Protein AF-A0A961MQI4-F1 (afdb_monomer_lite)

Foldseek 3Di:
DDQVVLQVDPVFKDAADPVRQPQVSRIGGPDDDKDFDDDPNATAKIWGWDWGDDPPFIWIWIFIDGSVNFFTQWIATDDDDDDPPPRVCCRPPVNRVVRGGHTQADPVRHGD

Structure (mmCIF, N/CA/C/O backbone):
data_AF-A0A961MQI4-F1
#
_entry.id   AF-A0A961MQI4-F1
#
loop_
_atom_site.group_PDB
_atom_site.id
_atom_site.type_symbol
_atom_site.label_atom_id
_atom_site.label_alt_id
_atom_site.label_comp_id
_atom_site.label_asym_id
_atom_site.label_entity_id
_atom_site.label_seq_id
_atom_site.pdbx_PDB_ins_code
_atom_site.Cartn_x
_atom_site.Cartn_y
_atom_site.Cartn_z
_atom_site.occupancy
_atom_site.B_iso_or_equiv
_atom_site.auth_seq_id
_atom_site.auth_comp_id
_atom_site.auth_asym_id
_atom_site.auth_atom_id
_atom_site.pdbx_PDB_model_num
ATOM 1 N N . PHE A 1 1 ? 1.919 -20.205 3.542 1.00 80.50 1 PHE A N 1
ATOM 2 C CA . PHE A 1 1 ? 1.325 -19.522 2.380 1.00 80.50 1 PHE A CA 1
ATOM 3 C C . PHE A 1 1 ? 2.363 -18.546 1.857 1.00 80.50 1 PHE A C 1
ATOM 5 O O . PHE A 1 1 ? 2.862 -17.769 2.660 1.00 80.50 1 PHE A O 1
ATOM 12 N N . ASP A 1 2 ? 2.739 -18.642 0.582 1.00 87.56 2 ASP A N 1
ATOM 13 C CA . ASP A 1 2 ? 3.658 -17.697 -0.064 1.00 87.56 2 ASP A CA 1
ATOM 14 C C . ASP A 1 2 ? 2.858 -16.860 -1.078 1.00 87.56 2 ASP A C 1
ATOM 16 O O . ASP A 1 2 ? 2.407 -17.414 -2.086 1.00 87.56 2 ASP A O 1
ATOM 20 N N . PRO A 1 3 ? 2.647 -15.554 -0.826 1.00 85.25 3 PRO A N 1
ATOM 21 C CA . PRO A 1 3 ? 1.856 -14.709 -1.713 1.00 85.25 3 PRO A CA 1
ATOM 22 C C . PRO A 1 3 ? 2.499 -14.524 -3.096 1.00 85.25 3 PRO A C 1
ATOM 24 O O . PRO A 1 3 ? 1.775 -14.350 -4.075 1.00 85.25 3 PRO A O 1
ATOM 27 N N . ARG A 1 4 ? 3.834 -14.606 -3.214 1.00 85.94 4 ARG A N 1
ATOM 28 C CA . ARG A 1 4 ? 4.534 -14.420 -4.497 1.00 85.94 4 ARG A CA 1
ATOM 29 C C . ARG A 1 4 ? 4.318 -15.616 -5.408 1.00 85.94 4 ARG A C 1
ATOM 31 O O . ARG A 1 4 ? 3.966 -15.448 -6.572 1.00 85.94 4 ARG A O 1
ATOM 38 N N . ALA A 1 5 ? 4.484 -16.817 -4.860 1.00 91.00 5 ALA A N 1
ATOM 39 C CA . ALA A 1 5 ? 4.177 -18.046 -5.580 1.00 91.00 5 ALA A CA 1
ATOM 40 C C . ALA A 1 5 ? 2.689 -18.094 -5.968 1.00 91.00 5 ALA A C 1
ATOM 42 O O . ALA A 1 5 ? 2.364 -18.434 -7.104 1.00 91.00 5 ALA A O 1
ATOM 43 N N . ALA A 1 6 ? 1.794 -17.671 -5.065 1.00 91.81 6 ALA A N 1
ATOM 44 C CA . ALA A 1 6 ? 0.358 -17.648 -5.332 1.00 91.81 6 ALA A CA 1
ATOM 45 C C . ALA A 1 6 ? -0.029 -16.703 -6.487 1.00 91.81 6 ALA A C 1
ATOM 47 O O . ALA A 1 6 ? -0.855 -17.049 -7.325 1.00 91.81 6 ALA A O 1
ATOM 48 N N . ALA A 1 7 ? 0.599 -15.528 -6.597 1.00 90.06 7 ALA A N 1
ATOM 49 C CA . ALA A 1 7 ? 0.347 -14.600 -7.706 1.00 90.06 7 ALA A CA 1
ATOM 50 C C . ALA A 1 7 ? 0.761 -15.168 -9.084 1.00 90.06 7 ALA A C 1
ATOM 52 O O . ALA A 1 7 ? 0.209 -14.785 -10.119 1.00 90.06 7 ALA A O 1
ATOM 53 N N . GLN A 1 8 ? 1.709 -16.107 -9.116 1.00 90.75 8 GLN A N 1
ATOM 54 C CA . GLN A 1 8 ? 2.206 -16.716 -10.354 1.00 90.75 8 GLN A CA 1
ATOM 55 C C . GLN A 1 8 ? 1.412 -17.956 -10.791 1.00 90.75 8 GLN A C 1
ATOM 57 O O . GLN A 1 8 ? 1.473 -18.319 -11.963 1.00 90.75 8 GLN A O 1
ATOM 62 N N . ASP A 1 9 ? 0.642 -18.582 -9.896 1.00 93.94 9 ASP A N 1
ATOM 63 C CA . ASP A 1 9 ? -0.104 -19.815 -10.179 1.00 93.94 9 ASP A CA 1
ATOM 64 C C . ASP A 1 9 ? -1.559 -19.525 -10.611 1.00 93.94 9 ASP A C 1
ATOM 66 O O . ASP A 1 9 ? -2.336 -18.985 -9.813 1.00 93.94 9 ASP A O 1
ATOM 70 N N . PRO A 1 10 ? -1.984 -19.892 -11.842 1.00 94.12 10 PRO A N 1
ATOM 71 C CA . PRO A 1 10 ? -3.363 -19.740 -12.324 1.00 94.12 10 PRO A CA 1
ATOM 72 C C . PRO A 1 10 ? -4.444 -20.300 -11.395 1.00 94.12 10 PRO A C 1
ATOM 74 O O . PRO A 1 10 ? -5.562 -19.797 -11.408 1.00 94.12 10 PRO A O 1
ATOM 77 N N . ALA A 1 11 ? -4.129 -21.297 -10.565 1.00 96.31 11 ALA A N 1
ATOM 78 C CA . ALA A 1 11 ? -5.077 -21.874 -9.617 1.00 96.31 11 ALA A CA 1
ATOM 79 C C . ALA A 1 11 ? -5.323 -21.001 -8.372 1.00 96.31 11 ALA A C 1
ATOM 81 O O . ALA A 1 11 ? -6.328 -21.181 -7.686 1.00 96.31 11 ALA A O 1
ATOM 82 N N . THR A 1 12 ? -4.423 -20.065 -8.058 1.00 95.94 12 THR A N 1
ATOM 83 C CA . THR A 1 12 ? -4.484 -19.248 -6.827 1.00 95.94 12 THR A CA 1
ATOM 84 C C . THR A 1 12 ? -4.434 -17.746 -7.099 1.00 95.94 12 THR A C 1
ATOM 86 O O . THR A 1 12 ? -4.222 -16.930 -6.198 1.00 95.94 12 THR A O 1
ATOM 89 N N . SER A 1 13 ? -4.672 -17.360 -8.352 1.00 96.88 13 SER A N 1
ATOM 90 C CA . SER A 1 13 ? -4.556 -15.984 -8.805 1.00 96.88 13 SER A CA 1
ATOM 91 C C . SER A 1 13 ? -5.418 -15.718 -10.039 1.00 96.88 13 SER A C 1
ATOM 93 O O . SER A 1 13 ? -5.687 -16.611 -10.840 1.00 96.88 13 SER A O 1
ATOM 95 N N . ILE A 1 14 ? -5.833 -14.461 -10.178 1.00 96.56 14 ILE A N 1
ATOM 96 C CA . ILE A 1 14 ? -6.630 -13.948 -11.292 1.00 96.56 14 ILE A CA 1
ATOM 97 C C . ILE A 1 14 ? -5.791 -13.044 -12.195 1.00 96.56 14 ILE A C 1
ATOM 99 O O . ILE A 1 14 ? -4.926 -12.312 -11.706 1.00 96.56 14 ILE A O 1
ATOM 103 N N . ASP A 1 15 ? -6.088 -13.070 -13.493 1.00 96.88 15 ASP A N 1
ATOM 104 C CA . ASP A 1 15 ? -5.586 -12.084 -14.451 1.00 96.88 15 ASP A CA 1
ATOM 105 C C . ASP A 1 15 ? -6.349 -10.768 -14.275 1.00 96.88 15 ASP A C 1
ATOM 107 O O . ASP A 1 15 ? -7.571 -10.757 -14.103 1.00 96.88 15 ASP A O 1
ATOM 111 N N . LEU A 1 16 ? -5.621 -9.655 -14.296 1.00 96.56 16 LEU A N 1
ATOM 112 C CA . LEU A 1 16 ? -6.193 -8.320 -14.202 1.00 96.56 16 LEU A CA 1
ATOM 113 C C . LEU A 1 16 ? -6.413 -7.770 -15.616 1.00 96.56 16 LEU A C 1
ATOM 115 O O . LEU A 1 16 ? -5.450 -7.689 -16.387 1.00 96.56 16 LEU A O 1
ATOM 119 N N . PRO A 1 17 ? -7.646 -7.377 -15.984 1.00 96.88 17 PRO A N 1
ATOM 120 C CA . PRO A 1 17 ? -7.857 -6.656 -17.231 1.00 96.88 17 PRO A CA 1
ATOM 121 C C . PRO A 1 17 ? -7.164 -5.279 -17.170 1.00 96.88 17 PRO A C 1
ATOM 123 O O . PRO A 1 17 ? -6.975 -4.749 -16.071 1.00 96.88 17 PRO A O 1
ATOM 126 N N . PRO A 1 18 ? -6.777 -4.679 -18.314 1.00 95.62 18 PRO A N 1
ATOM 127 C CA . PRO A 1 18 ? -5.993 -3.439 -18.340 1.00 95.62 18 PRO A CA 1
ATOM 128 C C . PR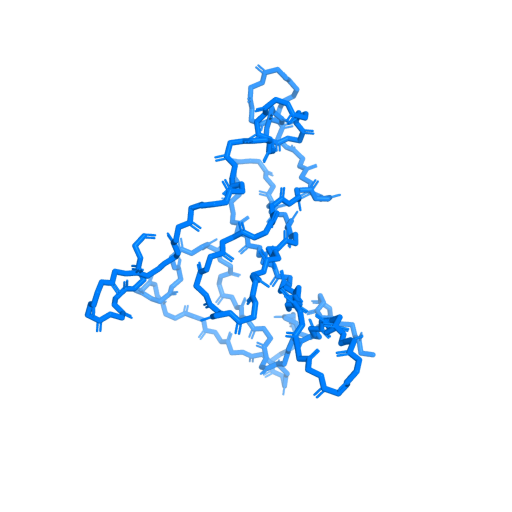O A 1 18 ? -6.581 -2.292 -17.508 1.00 95.62 18 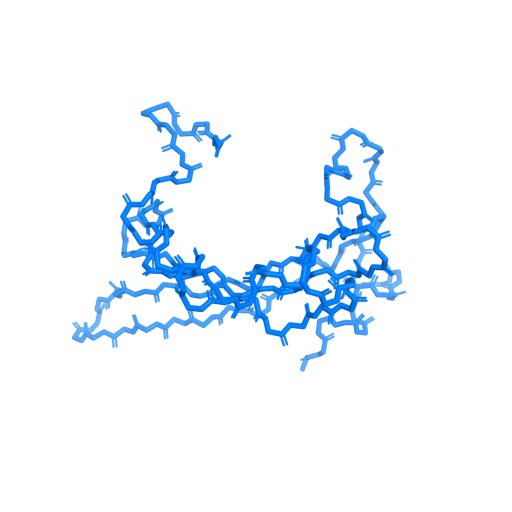PRO A C 1
ATOM 130 O O . PRO A 1 18 ? -5.836 -1.564 -16.862 1.00 95.62 18 PRO A O 1
ATOM 133 N N . GLU A 1 19 ? -7.905 -2.153 -17.485 1.00 95.81 19 GLU A N 1
ATOM 134 C CA . GLU A 1 19 ? -8.630 -1.143 -16.711 1.00 95.81 19 GLU A CA 1
ATOM 135 C C . GLU A 1 19 ? -8.573 -1.357 -15.190 1.00 95.81 19 GLU A C 1
ATOM 137 O O . GLU A 1 19 ? -8.716 -0.400 -14.434 1.00 95.81 19 GLU A O 1
ATOM 142 N N . ALA A 1 20 ? -8.345 -2.592 -14.736 1.00 94.38 20 ALA A N 1
ATOM 143 C CA . ALA A 1 20 ? -8.185 -2.929 -13.322 1.00 94.38 20 ALA A CA 1
ATOM 144 C C . ALA A 1 20 ? -6.706 -3.060 -12.912 1.00 94.38 20 ALA A C 1
ATOM 146 O O . ALA A 1 20 ? -6.392 -3.059 -11.722 1.00 94.38 20 ALA A O 1
ATOM 147 N N . ASP A 1 21 ? -5.787 -3.163 -13.878 1.00 96.69 21 ASP A N 1
ATOM 148 C CA . ASP A 1 21 ? -4.342 -3.302 -13.665 1.00 96.69 21 ASP A CA 1
ATOM 149 C C . ASP A 1 21 ? -3.645 -1.946 -13.447 1.00 96.69 21 ASP A C 1
ATOM 151 O O . ASP A 1 21 ? -2.605 -1.652 -14.039 1.00 96.69 21 ASP A O 1
ATOM 155 N N . ILE A 1 22 ? -4.212 -1.109 -12.571 1.00 95.81 22 ILE A N 1
ATOM 156 C CA . ILE A 1 22 ? -3.705 0.243 -12.270 1.00 95.81 22 ILE A CA 1
ATOM 157 C C . ILE A 1 22 ? -2.269 0.237 -11.721 1.00 95.81 22 ILE A C 1
ATOM 159 O O . ILE A 1 22 ? -1.538 1.211 -11.873 1.00 95.81 22 ILE A O 1
ATOM 163 N N . ALA A 1 23 ? -1.858 -0.874 -11.103 1.00 96.31 23 ALA A N 1
ATOM 164 C CA . ALA A 1 23 ? -0.541 -1.064 -10.503 1.00 96.31 23 ALA A CA 1
ATOM 165 C C . ALA A 1 23 ? 0.430 -1.858 -11.402 1.00 96.31 23 ALA A C 1
ATOM 167 O O . ALA A 1 23 ? 1.559 -2.123 -10.990 1.00 96.31 23 ALA A O 1
ATOM 168 N N . GLY A 1 24 ? 0.024 -2.250 -12.616 1.00 96.38 24 GLY A N 1
ATOM 169 C CA . GLY A 1 24 ? 0.892 -2.932 -13.582 1.00 96.38 24 GLY A CA 1
ATOM 170 C C . GLY A 1 24 ? 1.350 -4.338 -13.172 1.00 96.38 24 GLY A C 1
ATOM 171 O O . GLY A 1 24 ? 2.425 -4.772 -13.584 1.00 96.38 24 GLY A O 1
ATOM 172 N N . LEU A 1 25 ? 0.561 -5.046 -12.366 1.00 94.88 25 LEU A N 1
ATOM 173 C CA . LEU A 1 25 ? 0.859 -6.374 -11.828 1.00 94.88 25 LEU A CA 1
ATOM 174 C C . LEU A 1 25 ? 0.527 -7.509 -12.800 1.00 94.88 25 LEU A C 1
ATOM 176 O O . LEU A 1 25 ? 1.101 -8.590 -12.680 1.00 94.88 25 LEU A O 1
ATO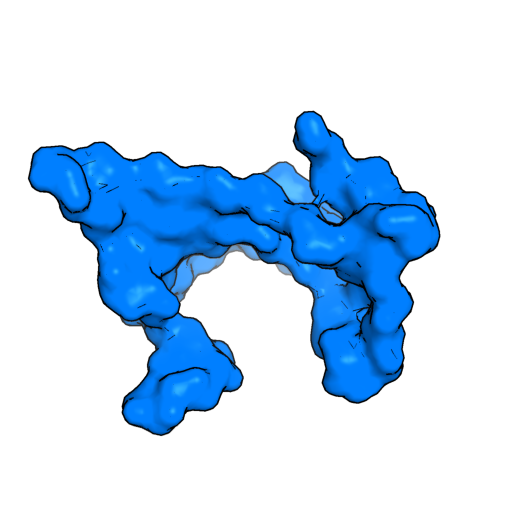M 180 N N . LYS A 1 26 ? -0.386 -7.285 -13.758 1.00 95.25 26 LYS A N 1
ATOM 181 C CA . LYS A 1 26 ? -0.943 -8.281 -14.706 1.00 95.25 26 LYS A CA 1
ATOM 182 C C . LYS A 1 26 ? -1.783 -9.380 -14.064 1.00 95.25 26 LYS A C 1
ATOM 184 O O . LYS A 1 26 ? -2.801 -9.774 -14.623 1.00 95.25 26 LYS A O 1
ATOM 189 N N . ARG A 1 27 ? -1.371 -9.870 -12.901 1.00 95.12 27 ARG A N 1
ATOM 190 C CA . ARG A 1 27 ? -2.032 -10.905 -12.115 1.00 95.12 27 ARG A CA 1
ATOM 191 C C . ARG A 1 27 ? -1.996 -10.553 -10.642 1.00 95.12 27 ARG A C 1
ATOM 193 O O . ARG A 1 27 ? -1.062 -9.918 -10.167 1.00 95.12 27 ARG A O 1
ATOM 200 N N . ARG A 1 28 ? -3.003 -11.018 -9.908 1.00 95.06 28 ARG A N 1
ATOM 201 C CA . ARG A 1 28 ? -3.090 -10.857 -8.454 1.00 95.06 28 ARG A CA 1
ATOM 202 C C . ARG A 1 28 ? -3.473 -12.174 -7.800 1.00 95.06 28 ARG A C 1
ATOM 204 O O . ARG A 1 28 ? -4.359 -12.867 -8.299 1.00 95.06 28 ARG A O 1
ATOM 211 N N . ALA A 1 29 ? -2.837 -12.509 -6.680 1.00 95.56 29 ALA A N 1
ATOM 212 C CA . ALA A 1 29 ? -3.274 -13.612 -5.828 1.00 95.56 29 ALA A CA 1
ATOM 213 C C . ALA A 1 29 ? -4.721 -13.396 -5.349 1.00 95.56 29 ALA A C 1
ATOM 215 O O . ALA A 1 29 ? -5.160 -12.262 -5.137 1.00 95.56 29 ALA A O 1
ATOM 216 N N . THR A 1 30 ? -5.477 -14.481 -5.176 1.00 94.94 30 THR A N 1
ATOM 217 C CA . THR A 1 30 ? -6.838 -14.410 -4.613 1.00 94.94 30 THR A CA 1
ATOM 218 C C . THR A 1 30 ? -6.835 -14.202 -3.101 1.00 94.94 30 THR A C 1
ATOM 220 O O . THR A 1 30 ? -7.837 -13.762 -2.545 1.00 94.94 30 THR A O 1
ATOM 223 N N . LEU A 1 31 ? -5.711 -14.493 -2.443 1.00 94.38 31 LEU A N 1
ATOM 224 C CA . LEU A 1 31 ? -5.507 -14.338 -1.009 1.00 94.38 31 LEU A CA 1
ATOM 225 C C . LEU A 1 31 ? -4.236 -13.531 -0.746 1.00 94.38 31 LEU A C 1
ATOM 227 O O . LEU A 1 31 ? -3.226 -13.707 -1.428 1.00 94.38 31 LEU A O 1
ATOM 231 N N . ALA A 1 32 ? -4.273 -12.699 0.291 1.00 92.94 32 ALA A N 1
ATOM 232 C CA . ALA A 1 32 ? -3.120 -11.967 0.793 1.00 92.94 32 ALA A CA 1
ATOM 233 C C . ALA A 1 32 ? -3.078 -12.073 2.325 1.00 92.94 32 ALA A C 1
ATOM 235 O O . ALA A 1 32 ? -4.122 -11.925 2.966 1.00 92.94 32 ALA A O 1
ATOM 236 N N . PRO A 1 33 ? -1.908 -12.346 2.932 1.00 93.94 33 PRO A N 1
ATOM 237 C CA . PRO A 1 33 ? -1.775 -12.292 4.377 1.00 93.94 33 PRO A CA 1
ATOM 238 C C . PRO A 1 33 ? -1.825 -10.834 4.836 1.00 93.94 33 PRO A C 1
ATOM 240 O O . PRO A 1 33 ? -1.196 -9.967 4.234 1.00 93.94 33 PRO A O 1
ATOM 243 N N . VAL A 1 34 ? -2.539 -10.582 5.925 1.00 96.69 34 VAL A N 1
ATOM 244 C CA . VAL A 1 34 ? -2.562 -9.286 6.611 1.00 96.69 34 VAL A CA 1
ATOM 245 C C . VAL A 1 34 ? -2.131 -9.484 8.056 1.00 96.69 34 VAL A C 1
ATOM 247 O O . VAL A 1 34 ? -2.239 -10.590 8.592 1.00 96.69 34 VAL A O 1
ATOM 250 N N . TYR A 1 35 ? -1.647 -8.419 8.686 1.00 97.00 35 TYR A N 1
ATOM 251 C CA . TYR A 1 35 ? -1.244 -8.448 10.089 1.00 97.00 35 TYR A CA 1
ATOM 252 C C . TYR A 1 35 ? -2.111 -7.483 10.883 1.00 97.00 35 TYR A C 1
ATOM 254 O O . TYR A 1 35 ? -2.286 -6.336 10.482 1.00 97.00 35 TYR A O 1
ATOM 262 N N . LEU A 1 36 ? -2.647 -7.953 12.004 1.00 97.81 36 LEU A N 1
ATOM 263 C CA . LEU A 1 36 ? -3.468 -7.155 12.905 1.00 97.81 36 LEU A CA 1
ATOM 264 C C . LEU A 1 36 ? -2.682 -6.903 14.185 1.00 97.81 36 LEU A C 1
ATOM 266 O O . LEU A 1 36 ? -2.114 -7.830 14.766 1.00 97.81 36 LEU A O 1
ATOM 270 N N . LEU A 1 37 ? -2.656 -5.648 14.615 1.00 97.81 37 LEU A N 1
ATOM 271 C CA . LEU A 1 37 ? -2.253 -5.268 15.956 1.00 97.81 37 LEU A CA 1
ATOM 272 C C . LEU A 1 37 ? -3.516 -4.964 16.751 1.00 97.81 37 LEU A C 1
ATOM 274 O O . LEU A 1 37 ? -4.218 -3.993 16.464 1.00 97.81 37 LEU A O 1
ATOM 278 N N . GLU A 1 38 ? -3.769 -5.779 17.765 1.00 97.69 38 GLU A N 1
ATOM 279 C CA . GLU A 1 38 ? -4.896 -5.626 18.677 1.00 97.69 38 GLU A CA 1
ATOM 280 C C . GLU A 1 38 ? -4.386 -5.338 20.092 1.00 97.69 38 GLU A C 1
ATOM 282 O O . GLU A 1 38 ? -3.356 -5.866 20.516 1.00 97.69 38 GLU A O 1
ATOM 287 N N . SER A 1 39 ? -5.114 -4.502 20.828 1.00 97.06 39 SER A N 1
ATOM 288 C CA . SER A 1 39 ? -4.905 -4.270 22.261 1.00 97.06 39 SER A CA 1
ATOM 289 C C . SER A 1 39 ? -6.257 -4.226 22.943 1.00 97.06 39 SER A C 1
ATOM 291 O O . SER A 1 39 ? -7.166 -3.564 22.447 1.00 97.06 39 SER A O 1
ATOM 293 N N . ASP A 1 40 ? -6.389 -4.931 24.066 1.00 96.44 40 ASP A N 1
ATOM 294 C CA . ASP A 1 40 ? -7.619 -4.970 24.871 1.00 96.44 40 ASP A CA 1
ATOM 295 C C . ASP A 1 40 ? -8.868 -5.416 24.086 1.00 96.44 40 ASP A C 1
ATOM 297 O O . ASP A 1 40 ? -9.989 -5.015 24.381 1.00 96.44 40 ASP A O 1
ATOM 301 N N . GLY A 1 41 ? -8.673 -6.272 23.076 1.00 95.25 41 GLY A N 1
ATOM 302 C CA . GLY A 1 41 ? -9.744 -6.757 22.200 1.00 95.25 41 GLY A CA 1
ATOM 303 C C . GLY A 1 41 ? -10.177 -5.768 21.114 1.00 95.25 41 GLY A C 1
ATOM 304 O O . GLY A 1 41 ? -11.145 -6.038 20.408 1.00 95.25 41 GLY A O 1
ATOM 305 N N . GLU A 1 42 ? -9.472 -4.647 20.957 1.00 97.12 42 GLU A N 1
ATOM 306 C CA . GLU A 1 42 ? -9.731 -3.653 19.918 1.00 97.12 42 GLU A CA 1
ATOM 307 C C . GLU A 1 42 ? -8.607 -3.627 18.882 1.00 97.12 42 GLU A C 1
ATOM 309 O O . GLU A 1 42 ? -7.420 -3.606 19.228 1.00 97.12 42 GLU A O 1
ATOM 314 N N . LEU A 1 43 ? -8.985 -3.541 17.605 1.00 97.56 43 LEU A N 1
ATOM 315 C CA . LEU A 1 43 ? -8.048 -3.260 16.524 1.00 97.56 43 LEU A CA 1
ATOM 316 C C . LEU A 1 43 ? -7.390 -1.899 16.760 1.00 97.56 43 LEU A C 1
ATOM 318 O O . LEU A 1 43 ? -8.069 -0.906 17.017 1.00 97.56 43 LEU A O 1
ATOM 322 N N . LYS A 1 44 ? -6.063 -1.854 16.654 1.00 98.12 44 LYS A N 1
ATOM 323 C CA . LYS A 1 44 ? -5.283 -0.612 16.685 1.00 98.12 44 LYS A CA 1
ATOM 324 C C . LYS A 1 44 ? -4.718 -0.286 15.313 1.00 98.12 44 LYS A C 1
ATOM 326 O O . LYS A 1 44 ? -4.803 0.859 14.885 1.00 98.12 44 LYS A O 1
ATOM 331 N N . VAL A 1 45 ? -4.163 -1.290 14.634 1.00 98.25 45 VAL A N 1
ATOM 332 C CA . VAL A 1 45 ? -3.575 -1.145 13.298 1.00 98.25 45 VAL A CA 1
ATOM 333 C C . VAL A 1 45 ? -3.806 -2.412 12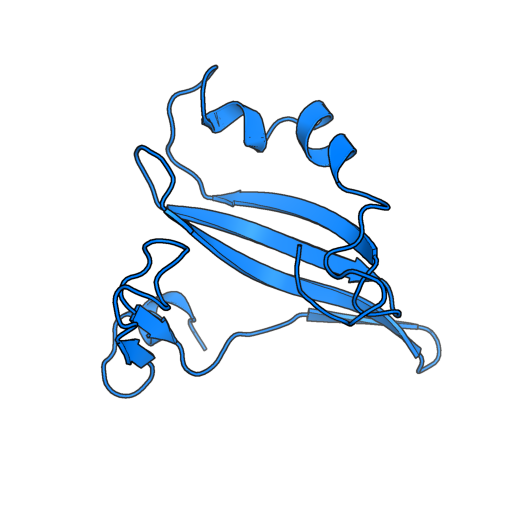.484 1.00 98.25 45 VAL A C 1
ATOM 335 O O . VAL A 1 45 ? -3.635 -3.519 12.996 1.00 98.25 45 VAL A O 1
ATOM 338 N N . ILE A 1 46 ? -4.115 -2.254 11.200 1.00 98.50 46 ILE A N 1
ATOM 339 C CA . ILE A 1 46 ? -4.005 -3.318 10.196 1.00 98.50 46 ILE A CA 1
ATOM 340 C C . ILE A 1 46 ? -2.850 -3.006 9.248 1.00 98.50 46 ILE A C 1
ATOM 342 O O . ILE A 1 46 ? -2.713 -1.886 8.768 1.00 98.50 46 ILE A O 1
ATOM 346 N N . VAL A 1 47 ? -2.015 -4.002 8.964 1.00 98.44 47 VAL A N 1
ATOM 347 C CA . VAL A 1 47 ? -0.902 -3.892 8.019 1.00 98.44 47 VAL A CA 1
ATOM 348 C C . VAL A 1 47 ? -1.208 -4.717 6.778 1.00 98.44 47 VAL A C 1
ATOM 350 O O . VAL A 1 47 ? -1.374 -5.940 6.843 1.00 98.44 47 VAL A O 1
ATOM 353 N N . LEU A 1 48 ? -1.251 -4.026 5.646 1.00 97.81 48 LEU A N 1
ATOM 354 C CA . LEU A 1 48 ? -1.558 -4.554 4.328 1.00 97.81 48 LEU A CA 1
ATOM 355 C C . LEU A 1 48 ? -0.272 -4.623 3.493 1.00 97.81 48 LEU A C 1
ATOM 357 O O . LEU A 1 48 ? 0.403 -3.599 3.334 1.00 97.81 48 LEU A O 1
ATOM 361 N N . PRO A 1 49 ? 0.096 -5.788 2.934 1.00 96.50 49 PRO A N 1
ATOM 362 C CA . PRO A 1 49 ? 1.102 -5.827 1.886 1.00 96.50 49 PRO A CA 1
ATOM 363 C C . PRO A 1 49 ? 0.521 -5.212 0.611 1.00 96.50 49 PRO A C 1
ATOM 365 O O . PRO A 1 49 ? -0.546 -5.614 0.146 1.00 96.50 49 PRO A O 1
ATOM 368 N N . VAL A 1 50 ? 1.240 -4.258 0.031 1.00 96.44 50 VAL A N 1
ATOM 369 C CA . VAL A 1 50 ? 0.887 -3.630 -1.245 1.00 96.44 50 VAL A CA 1
ATOM 370 C C . VAL A 1 50 ? 2.080 -3.692 -2.190 1.00 96.44 50 VAL A C 1
ATOM 372 O O . VAL A 1 50 ? 3.236 -3.639 -1.763 1.00 96.44 50 VAL A O 1
ATOM 375 N N . GLU A 1 51 ? 1.813 -3.828 -3.483 1.00 96.25 51 GLU A N 1
ATOM 376 C CA . GLU A 1 51 ? 2.850 -3.833 -4.508 1.00 96.25 51 GLU A CA 1
ATOM 377 C C . GLU A 1 51 ? 2.371 -3.166 -5.795 1.00 96.25 51 GLU A C 1
ATOM 379 O O . GLU A 1 51 ? 1.175 -3.114 -6.080 1.00 96.25 51 GLU A O 1
ATOM 384 N N . GLY A 1 52 ? 3.323 -2.646 -6.564 1.00 96.81 52 GLY A N 1
ATOM 385 C CA . GLY A 1 52 ? 3.070 -1.997 -7.843 1.00 96.81 52 GLY A CA 1
ATOM 386 C C . GLY A 1 52 ? 4.332 -1.906 -8.687 1.00 96.81 52 GLY A C 1
ATOM 387 O O . GLY A 1 52 ? 5.450 -2.000 -8.179 1.00 96.81 52 GLY A O 1
ATOM 388 N N . ALA A 1 53 ? 4.165 -1.750 -9.994 1.00 96.81 53 ALA A N 1
ATOM 389 C CA . ALA A 1 53 ? 5.270 -1.535 -10.910 1.00 96.81 53 ALA A CA 1
ATOM 390 C C . ALA A 1 53 ? 5.929 -0.168 -10.646 1.00 96.81 53 ALA A C 1
ATOM 392 O O . ALA A 1 53 ? 5.290 0.877 -10.754 1.00 96.81 53 ALA A O 1
ATOM 393 N N . GLY A 1 54 ? 7.215 -0.187 -10.299 1.00 94.62 54 GLY A N 1
ATOM 394 C CA . GLY A 1 54 ? 8.113 0.962 -10.388 1.00 94.62 54 GLY A CA 1
ATOM 395 C C . GLY A 1 54 ? 8.684 1.107 -11.798 1.00 94.62 54 GLY A C 1
ATOM 396 O O . GLY A 1 54 ? 8.215 0.471 -12.744 1.00 94.62 54 GLY A O 1
ATOM 397 N N . TYR A 1 55 ? 9.726 1.928 -11.956 1.00 93.38 55 TYR A N 1
ATOM 398 C CA . TYR A 1 55 ? 10.316 2.133 -13.282 1.00 93.38 55 TYR A CA 1
ATOM 399 C C . TYR A 1 55 ? 11.185 0.946 -13.722 1.00 93.38 55 TYR A C 1
ATOM 401 O O . TYR A 1 55 ? 11.138 0.542 -14.883 1.00 93.38 55 TYR A O 1
ATOM 409 N N . GLN A 1 56 ? 11.980 0.380 -12.809 1.00 93.12 56 GLN A N 1
ATOM 410 C CA . GLN A 1 56 ? 12.912 -0.719 -13.108 1.00 93.12 56 GLN A CA 1
ATOM 411 C C . GLN A 1 56 ? 12.511 -2.041 -12.450 1.00 93.12 56 GLN A C 1
ATOM 413 O O . GLN A 1 56 ? 13.029 -3.094 -12.819 1.00 93.12 56 GLN A O 1
ATOM 418 N N . SER A 1 57 ? 11.616 -2.006 -11.463 1.00 94.75 57 SER A N 1
ATOM 419 C CA . SER A 1 57 ? 11.312 -3.149 -10.602 1.00 94.75 57 SER A CA 1
ATOM 420 C C . SER A 1 57 ? 9.898 -3.076 -10.034 1.00 94.75 57 SER A C 1
ATOM 422 O O . SER A 1 57 ? 9.267 -2.024 -10.057 1.00 94.75 57 SER A O 1
ATOM 424 N N . THR A 1 58 ? 9.392 -4.180 -9.481 1.00 95.62 58 THR A N 1
ATOM 425 C CA . THR A 1 58 ? 8.212 -4.120 -8.609 1.00 95.62 58 THR A CA 1
ATOM 426 C C . THR A 1 58 ? 8.606 -3.494 -7.275 1.00 95.62 58 THR A C 1
ATOM 428 O O . THR A 1 58 ? 9.542 -3.955 -6.623 1.00 95.62 58 THR A O 1
ATOM 431 N N . ILE A 1 59 ? 7.865 -2.475 -6.859 1.00 97.94 59 ILE A N 1
ATOM 432 C CA . ILE A 1 59 ? 7.960 -1.860 -5.540 1.00 97.94 59 ILE A CA 1
ATOM 433 C C . ILE A 1 59 ? 7.007 -2.606 -4.613 1.00 97.94 59 ILE A C 1
ATOM 435 O O . ILE A 1 59 ? 5.843 -2.813 -4.956 1.00 97.94 59 ILE A O 1
ATOM 439 N N . ARG A 1 60 ? 7.490 -2.991 -3.432 1.00 97.50 60 ARG A N 1
ATOM 440 C CA . ARG A 1 60 ? 6.692 -3.652 -2.397 1.00 97.50 60 ARG A CA 1
ATOM 441 C C . ARG A 1 60 ? 6.762 -2.888 -1.094 1.00 97.50 60 ARG A C 1
ATOM 443 O O . ARG A 1 60 ? 7.841 -2.486 -0.647 1.00 97.50 60 ARG A O 1
ATOM 450 N N . ALA A 1 61 ? 5.604 -2.727 -0.475 1.00 98.12 61 ALA A N 1
ATOM 451 C CA . ALA A 1 61 ? 5.455 -1.955 0.736 1.00 98.12 61 ALA A CA 1
ATOM 452 C C . ALA A 1 61 ? 4.499 -2.611 1.727 1.00 98.12 61 ALA A C 1
ATOM 454 O O . ALA A 1 61 ? 3.675 -3.456 1.377 1.00 98.12 61 ALA A O 1
ATOM 455 N N . TYR A 1 62 ? 4.611 -2.176 2.973 1.00 98.12 62 TYR A N 1
ATOM 456 C CA . TYR A 1 62 ? 3.582 -2.357 3.978 1.00 98.12 62 TYR A CA 1
ATOM 457 C C . TYR A 1 62 ? 2.872 -1.030 4.197 1.00 98.12 62 TYR A C 1
ATOM 459 O O . TYR A 1 62 ? 3.514 -0.040 4.554 1.00 98.12 62 TYR A O 1
ATOM 467 N N . LEU A 1 63 ? 1.559 -1.034 3.981 1.00 98.44 63 LEU A N 1
ATOM 468 C CA . LEU A 1 63 ? 0.659 0.052 4.331 1.00 98.44 63 LEU A CA 1
ATOM 469 C C . LEU A 1 63 ? -0.019 -0.301 5.653 1.00 98.44 63 LEU A C 1
ATOM 471 O O . LEU A 1 63 ? -0.767 -1.271 5.730 1.00 98.44 63 LEU A O 1
ATOM 475 N N . ALA A 1 64 ? 0.261 0.472 6.691 1.00 98.62 64 ALA A N 1
ATOM 476 C CA . ALA A 1 64 ? -0.404 0.362 7.974 1.00 98.62 64 ALA A CA 1
ATOM 477 C C . ALA A 1 64 ? -1.538 1.389 8.043 1.00 98.62 64 ALA A C 1
ATOM 479 O O . ALA A 1 64 ? -1.290 2.580 7.850 1.00 98.62 64 ALA A O 1
ATOM 480 N N . LEU A 1 65 ? -2.752 0.932 8.336 1.00 98.62 65 LEU A N 1
ATOM 481 C CA . LEU A 1 65 ? -3.919 1.775 8.585 1.00 98.62 65 LEU A CA 1
ATOM 482 C C . LEU A 1 65 ? -4.283 1.716 10.065 1.00 98.62 65 LEU A C 1
ATOM 484 O O . LEU A 1 65 ? -4.168 0.660 10.690 1.00 98.62 65 LEU A O 1
ATOM 488 N N . GLU A 1 66 ? -4.721 2.842 10.609 1.00 98.62 66 GLU A N 1
ATOM 489 C CA . GLU A 1 66 ? -5.293 2.926 11.948 1.00 98.62 66 GLU A CA 1
ATOM 490 C C . GLU A 1 66 ? -6.620 2.148 12.040 1.00 98.62 66 GLU A C 1
ATOM 492 O O . GLU A 1 66 ? -7.131 1.592 11.064 1.00 98.62 66 GLU A O 1
ATOM 497 N N . ALA A 1 67 ? -7.185 2.088 13.246 1.00 98.00 67 ALA A N 1
ATOM 498 C CA . ALA A 1 67 ? -8.415 1.353 13.536 1.00 98.00 67 ALA A CA 1
ATOM 499 C C . ALA A 1 67 ? -9.641 1.828 12.730 1.00 98.00 67 ALA A C 1
ATOM 501 O O . ALA A 1 67 ? -10.612 1.084 12.609 1.00 98.00 67 ALA A O 1
ATOM 502 N N . ASP A 1 68 ? -9.599 3.047 12.182 1.00 96.88 68 ASP A N 1
ATOM 503 C CA . ASP A 1 68 ? -10.640 3.607 11.314 1.00 96.88 68 ASP A CA 1
ATOM 504 C C . ASP A 1 68 ? -10.610 3.052 9.877 1.00 96.88 68 ASP A C 1
ATOM 506 O O . ASP A 1 68 ? -11.517 3.333 9.096 1.00 96.88 68 ASP A O 1
ATOM 510 N N . LEU A 1 69 ? -9.587 2.255 9.535 1.00 96.75 69 LEU A N 1
ATOM 511 C CA . LEU A 1 69 ? -9.352 1.675 8.210 1.00 96.75 69 LEU A CA 1
ATOM 512 C C . LEU A 1 69 ? -9.228 2.713 7.082 1.00 96.75 69 LEU A C 1
ATOM 514 O O . LEU A 1 69 ? -9.396 2.366 5.913 1.00 96.75 69 LEU A O 1
ATOM 518 N N . ASN A 1 70 ? -8.910 3.965 7.417 1.00 97.69 70 ASN A N 1
ATOM 519 C CA . ASN A 1 70 ? -8.751 5.052 6.454 1.00 97.69 70 ASN A CA 1
ATOM 520 C C . ASN A 1 70 ? -7.452 5.838 6.682 1.00 97.69 70 ASN A C 1
ATOM 522 O O . ASN A 1 70 ? -6.724 6.148 5.737 1.00 97.69 70 ASN A O 1
ATOM 526 N N . THR A 1 71 ? -7.130 6.142 7.936 1.00 98.44 71 THR A N 1
ATOM 527 C CA . THR A 1 71 ? -5.957 6.937 8.285 1.00 98.44 71 THR A CA 1
ATOM 528 C C . THR A 1 71 ? -4.696 6.084 8.214 1.00 98.44 71 THR A C 1
ATOM 530 O O . THR A 1 71 ? -4.601 5.014 8.813 1.00 98.44 71 THR A O 1
ATOM 533 N N . ILE A 1 72 ? -3.695 6.554 7.474 1.00 98.62 72 ILE A N 1
ATOM 534 C CA . ILE A 1 72 ? -2.401 5.894 7.342 1.00 98.62 72 ILE A CA 1
ATOM 535 C C . ILE A 1 72 ? -1.620 6.076 8.643 1.00 98.62 72 ILE A C 1
ATOM 537 O O . ILE A 1 72 ? -1.249 7.192 9.000 1.00 98.62 72 ILE A O 1
ATOM 541 N N . ALA A 1 73 ? -1.297 4.967 9.303 1.00 98.56 73 ALA A N 1
ATOM 542 C CA . ALA A 1 73 ? -0.374 4.937 10.431 1.00 98.56 73 ALA A CA 1
ATOM 543 C C . ALA A 1 73 ? 1.088 4.984 9.951 1.00 98.56 73 ALA A C 1
ATOM 545 O O . ALA A 1 73 ? 1.922 5.675 10.533 1.00 98.56 73 ALA A O 1
ATOM 546 N N . ALA A 1 74 ? 1.409 4.252 8.877 1.00 98.50 74 ALA A N 1
ATOM 547 C CA . ALA A 1 74 ? 2.731 4.246 8.251 1.00 98.50 74 ALA A CA 1
ATOM 548 C C . ALA A 1 74 ? 2.694 3.649 6.836 1.00 98.50 74 ALA A C 1
ATOM 550 O O . ALA A 1 74 ? 1.896 2.760 6.545 1.00 98.50 74 ALA A O 1
ATOM 551 N N . LEU A 1 75 ? 3.633 4.064 5.984 1.00 98.50 75 LEU A N 1
ATOM 552 C CA . LEU A 1 75 ? 3.982 3.360 4.749 1.00 98.50 75 LEU A CA 1
ATOM 553 C C . LEU A 1 75 ? 5.477 3.042 4.774 1.00 98.50 75 LEU A C 1
ATOM 555 O O . LEU A 1 75 ? 6.299 3.922 5.024 1.00 98.50 75 LEU A O 1
ATOM 559 N N . THR A 1 76 ? 5.847 1.789 4.522 1.00 97.88 76 THR A N 1
ATOM 560 C CA . THR A 1 76 ? 7.256 1.371 4.468 1.00 97.88 76 THR A CA 1
ATOM 561 C C . THR A 1 76 ? 7.520 0.543 3.227 1.00 97.88 76 THR A C 1
ATOM 563 O O . THR A 1 76 ? 6.953 -0.535 3.072 1.00 97.88 76 THR A O 1
ATOM 566 N N . ILE A 1 77 ? 8.418 1.024 2.367 1.00 98.06 77 ILE A N 1
ATOM 567 C CA . ILE A 1 77 ? 8.914 0.275 1.211 1.00 98.06 77 ILE A CA 1
ATOM 568 C C . ILE A 1 77 ? 10.001 -0.689 1.693 1.00 98.06 77 ILE A C 1
ATOM 570 O O . ILE A 1 77 ? 11.014 -0.247 2.234 1.00 98.06 77 ILE A O 1
ATOM 574 N N . TYR A 1 78 ? 9.801 -1.994 1.509 1.00 96.12 78 TYR A N 1
ATOM 575 C CA . TYR A 1 78 ? 10.743 -3.020 1.979 1.00 96.12 78 TYR A CA 1
ATOM 576 C C . TYR A 1 78 ? 11.486 -3.736 0.845 1.00 96.12 78 TYR A C 1
ATOM 578 O O . TYR A 1 78 ? 12.515 -4.360 1.091 1.00 96.12 78 TYR A O 1
ATOM 586 N N . GLU A 1 79 ? 10.992 -3.656 -0.392 1.00 97.19 79 GLU A N 1
ATOM 587 C CA . GLU A 1 79 ? 11.667 -4.211 -1.565 1.00 97.19 79 GLU A CA 1
ATOM 588 C C . GLU A 1 79 ? 11.443 -3.296 -2.769 1.00 97.19 79 GLU A C 1
ATOM 590 O O . GLU A 1 79 ? 10.311 -2.933 -3.084 1.00 97.19 79 GLU A O 1
ATOM 595 N N . GLN A 1 80 ? 12.536 -2.908 -3.419 1.00 97.12 80 GLN A N 1
ATOM 596 C CA . GLN A 1 80 ? 12.557 -2.157 -4.671 1.00 97.12 80 GLN A CA 1
ATOM 597 C C . GLN A 1 80 ? 13.950 -2.291 -5.304 1.00 9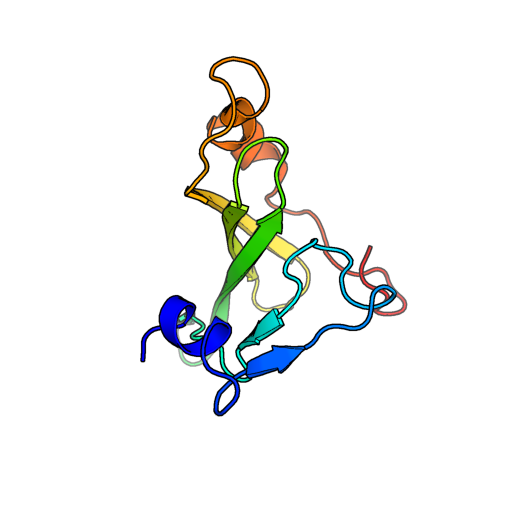7.12 80 GLN A C 1
ATOM 599 O O . GLN A 1 80 ? 14.919 -2.618 -4.615 1.00 97.12 80 GLN A O 1
ATOM 604 N N . GLY A 1 81 ? 14.055 -2.018 -6.599 1.00 96.62 81 GLY A N 1
ATOM 605 C CA . GLY A 1 81 ? 15.289 -2.092 -7.385 1.00 96.62 81 GLY A CA 1
ATOM 606 C C . GLY A 1 81 ? 15.477 -0.912 -8.337 1.00 96.62 81 GLY A C 1
ATOM 607 O O . GLY A 1 81 ? 16.143 -1.064 -9.358 1.00 96.62 81 GLY A O 1
ATOM 608 N N . ASP A 1 82 ? 14.882 0.241 -8.032 1.00 94.88 82 ASP A N 1
ATOM 609 C CA . ASP A 1 82 ? 15.050 1.463 -8.812 1.00 94.88 82 ASP A CA 1
ATOM 610 C C . ASP A 1 82 ? 16.394 2.150 -8.500 1.00 94.88 82 ASP A C 1
ATOM 612 O O . ASP A 1 82 ? 17.088 1.864 -7.519 1.00 94.88 82 ASP A O 1
ATOM 616 N N . THR A 1 83 ? 16.787 3.083 -9.369 1.00 94.44 83 THR A N 1
ATOM 617 C CA . THR A 1 83 ? 18.112 3.714 -9.333 1.00 94.44 83 THR A CA 1
ATOM 618 C C . THR A 1 83 ? 18.337 4.530 -8.041 1.00 94.44 83 THR A C 1
ATOM 620 O O . THR A 1 83 ? 17.526 5.418 -7.733 1.00 94.44 83 THR A O 1
ATOM 623 N N . PRO A 1 84 ? 19.449 4.301 -7.303 1.00 93.12 84 PRO A N 1
ATOM 624 C CA . PRO A 1 84 ? 19.836 5.095 -6.136 1.00 93.12 84 PRO A CA 1
ATOM 625 C C . PRO A 1 84 ? 19.909 6.598 -6.430 1.00 93.12 84 PRO A C 1
ATOM 627 O O . PRO A 1 84 ? 20.439 7.013 -7.457 1.00 93.12 84 PRO A O 1
ATOM 630 N N . GLY A 1 85 ? 19.373 7.423 -5.527 1.00 90.69 85 GLY A N 1
ATOM 631 C CA . GLY A 1 85 ? 19.325 8.883 -5.686 1.00 90.69 85 GLY A CA 1
ATOM 632 C C . GLY A 1 85 ? 18.219 9.407 -6.617 1.00 90.69 85 GLY A C 1
ATOM 633 O O . GLY A 1 85 ? 18.032 10.618 -6.699 1.00 90.69 85 GLY A O 1
ATOM 634 N N . LEU A 1 86 ? 17.456 8.523 -7.273 1.00 92.06 86 LEU A N 1
ATOM 635 C CA . LEU A 1 86 ? 16.273 8.863 -8.071 1.00 92.06 86 LEU A CA 1
ATOM 636 C C . LEU A 1 86 ? 15.025 8.178 -7.498 1.00 92.06 86 LEU A C 1
ATOM 638 O O . LEU A 1 86 ? 14.411 8.706 -6.574 1.00 92.06 86 LEU A O 1
ATOM 642 N N . GLY A 1 87 ? 14.668 6.998 -8.016 1.00 92.38 87 GLY A N 1
ATOM 643 C CA . GLY A 1 87 ? 13.472 6.255 -7.605 1.00 92.38 87 GLY A CA 1
ATOM 644 C C . GLY A 1 87 ? 13.609 5.614 -6.226 1.00 92.38 87 GLY A C 1
ATOM 645 O O . GLY A 1 87 ? 12.664 5.638 -5.445 1.00 92.38 87 GLY A O 1
ATOM 646 N N . ALA A 1 88 ? 14.812 5.158 -5.856 1.00 95.12 88 ALA A N 1
ATOM 647 C CA . ALA A 1 88 ? 15.051 4.518 -4.558 1.00 95.12 88 ALA A CA 1
ATOM 648 C C . ALA A 1 88 ? 14.841 5.451 -3.347 1.00 95.12 88 ALA A C 1
ATOM 650 O O . ALA A 1 88 ? 14.823 4.992 -2.210 1.00 95.12 88 ALA A O 1
ATOM 651 N N . ARG A 1 89 ? 14.653 6.759 -3.567 1.00 96.00 89 ARG A N 1
ATOM 652 C CA . ARG A 1 89 ? 14.411 7.744 -2.501 1.00 96.00 89 ARG A CA 1
ATOM 653 C C . ARG A 1 89 ? 13.141 7.466 -1.691 1.00 96.00 89 ARG A C 1
ATOM 655 O O . ARG A 1 89 ? 13.017 7.942 -0.570 1.00 96.00 89 ARG A O 1
ATOM 662 N N . ILE A 1 90 ? 12.224 6.655 -2.218 1.00 96.50 90 ILE A N 1
ATOM 663 C CA . ILE A 1 90 ? 11.024 6.189 -1.508 1.00 96.50 90 ILE A CA 1
ATOM 664 C C . ILE A 1 90 ? 11.332 5.326 -0.270 1.00 96.50 90 ILE A C 1
ATOM 666 O O . ILE A 1 90 ? 10.453 5.102 0.555 1.00 96.50 90 ILE A O 1
ATOM 670 N N . THR A 1 91 ? 12.568 4.842 -0.104 1.00 96.81 91 THR A N 1
ATOM 671 C CA . THR A 1 91 ? 12.995 4.132 1.115 1.00 96.81 91 THR A CA 1
ATOM 672 C C . THR A 1 91 ? 13.599 5.070 2.168 1.00 96.81 91 THR A C 1
ATOM 674 O O . THR A 1 91 ? 14.012 4.613 3.231 1.00 96.81 91 THR A O 1
ATOM 677 N N . GLU A 1 92 ? 13.724 6.372 1.885 1.00 96.94 92 GLU A N 1
ATOM 678 C CA . GLU A 1 92 ? 14.326 7.336 2.811 1.00 96.94 92 GLU A CA 1
ATOM 679 C C . GLU A 1 92 ? 13.375 7.655 3.981 1.00 96.94 92 GLU A C 1
ATOM 681 O O . GLU A 1 92 ? 12.182 7.884 3.755 1.00 96.94 92 GLU A O 1
ATOM 686 N N . PRO A 1 93 ? 13.879 7.785 5.227 1.00 96.94 93 PRO A N 1
ATOM 687 C CA . PRO A 1 93 ? 13.038 8.105 6.384 1.00 96.94 93 PRO A CA 1
ATOM 688 C C . PRO A 1 93 ? 12.238 9.402 6.227 1.00 96.94 93 PRO A C 1
ATOM 690 O O . PRO A 1 93 ? 11.089 9.476 6.650 1.00 96.94 93 PRO A O 1
ATOM 693 N N . ALA A 1 94 ? 12.826 10.417 5.586 1.00 97.00 94 ALA A N 1
ATOM 694 C CA . ALA A 1 94 ? 12.159 11.693 5.343 1.00 97.00 94 ALA A CA 1
ATOM 695 C C . ALA A 1 94 ? 10.956 11.553 4.398 1.00 97.00 94 ALA A C 1
ATOM 697 O O . ALA A 1 94 ? 9.966 12.257 4.571 1.00 97.00 94 ALA A O 1
ATOM 698 N N . TRP A 1 95 ? 11.029 10.642 3.424 1.00 97.44 95 TRP A N 1
ATOM 699 C CA . TRP A 1 95 ? 9.910 10.351 2.533 1.00 97.44 95 TRP A CA 1
ATOM 700 C C . TRP A 1 95 ? 8.844 9.509 3.239 1.00 97.44 95 TRP A C 1
ATOM 702 O O . TRP A 1 95 ? 7.662 9.827 3.155 1.00 97.44 95 TRP A O 1
ATOM 712 N N . ALA A 1 96 ? 9.247 8.484 3.999 1.00 97.31 96 ALA A N 1
ATOM 713 C CA . ALA A 1 96 ? 8.321 7.663 4.783 1.00 97.31 96 ALA A CA 1
ATOM 714 C C . ALA A 1 96 ? 7.517 8.503 5.797 1.00 97.31 96 ALA A C 1
ATOM 716 O O . ALA A 1 96 ? 6.321 8.285 5.981 1.00 97.31 96 ALA A O 1
ATOM 717 N N . ALA A 1 97 ? 8.145 9.523 6.390 1.00 98.00 97 ALA A N 1
ATOM 718 C CA . ALA A 1 97 ? 7.510 10.451 7.325 1.00 98.00 97 ALA A CA 1
ATOM 719 C C . ALA A 1 97 ? 6.419 11.341 6.698 1.00 98.00 97 ALA A C 1
ATOM 721 O O . ALA A 1 97 ? 5.689 12.002 7.432 1.00 98.00 97 ALA A O 1
ATOM 722 N N . LEU A 1 98 ? 6.282 11.367 5.366 1.00 98.25 98 LEU A N 1
ATOM 723 C CA . LEU A 1 98 ? 5.217 12.114 4.693 1.00 98.25 98 LEU A CA 1
ATOM 724 C C . LEU A 1 98 ? 3.849 11.436 4.811 1.00 98.25 98 LEU A C 1
ATOM 726 O O . LEU A 1 98 ? 2.844 12.094 4.566 1.00 98.25 98 LEU A O 1
ATOM 730 N N . TRP A 1 99 ? 3.800 10.137 5.112 1.00 98.25 99 TRP A N 1
ATOM 731 C CA . TRP A 1 99 ? 2.588 9.322 5.001 1.00 98.25 99 TRP A CA 1
ATOM 732 C C . TRP A 1 99 ? 1.661 9.322 6.220 1.00 98.25 99 TRP A C 1
ATOM 734 O O . TRP A 1 99 ? 0.449 9.361 5.996 1.00 98.25 99 TRP A O 1
ATOM 744 N N . PRO A 1 100 ? 2.162 9.278 7.471 1.00 98.62 100 PRO A N 1
ATOM 745 C CA . PRO A 1 100 ? 1.295 9.228 8.641 1.00 98.62 100 PRO A CA 1
ATOM 746 C C . PRO A 1 100 ? 0.270 10.370 8.675 1.00 98.62 100 PRO A C 1
ATOM 748 O O . PRO A 1 100 ? 0.608 11.527 8.416 1.00 98.62 100 PRO A O 1
ATOM 751 N N . GLY A 1 101 ? -0.983 10.041 8.992 1.00 98.31 101 GLY A N 1
ATOM 752 C CA . GLY A 1 101 ? -2.100 10.987 9.088 1.00 98.31 101 GLY A CA 1
ATOM 753 C C . GLY A 1 101 ? -2.801 11.322 7.766 1.00 98.31 101 GLY A C 1
ATOM 754 O O . GLY A 1 101 ? -3.788 12.054 7.775 1.00 98.31 101 GLY A O 1
ATOM 755 N N . LYS A 1 102 ? -2.329 10.810 6.621 1.00 98.12 102 LYS A N 1
ATOM 756 C CA . LYS A 1 102 ? -3.085 10.881 5.358 1.00 98.12 102 LYS A CA 1
ATOM 757 C C . LYS A 1 102 ? -4.2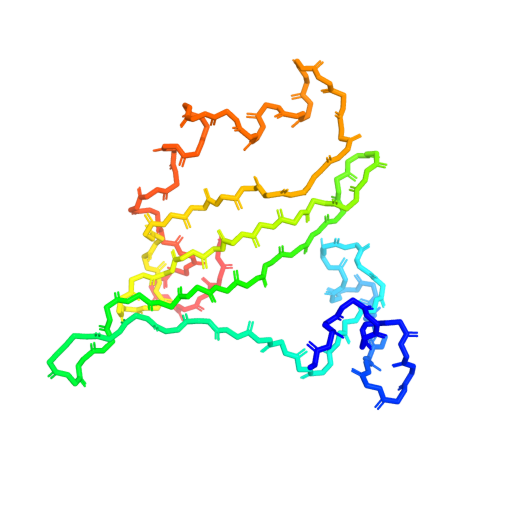65 9.912 5.385 1.00 98.12 102 LYS A C 1
ATOM 759 O O . LYS A 1 102 ? -4.195 8.892 6.056 1.00 98.12 102 LYS A O 1
ATOM 764 N N . GLN A 1 103 ? -5.307 10.208 4.619 1.00 97.69 103 GLN A N 1
ATOM 765 C CA . GLN A 1 103 ? -6.467 9.333 4.437 1.00 97.69 103 GLN A CA 1
ATOM 766 C C . GLN A 1 103 ? -6.432 8.714 3.040 1.00 97.69 103 GLN A C 1
ATOM 768 O O . GLN A 1 103 ? -6.009 9.382 2.097 1.00 97.69 103 GLN A O 1
ATOM 773 N N . ILE A 1 104 ? -6.830 7.445 2.929 1.00 96.62 104 ILE A N 1
ATOM 774 C CA . ILE A 1 104 ? -6.872 6.714 1.652 1.00 96.62 104 ILE A CA 1
ATOM 775 C C . ILE A 1 104 ? -8.200 6.873 0.916 1.00 96.62 104 ILE A C 1
ATOM 777 O O . ILE A 1 104 ? -8.270 6.547 -0.260 1.00 96.62 104 ILE A O 1
ATOM 781 N N . ALA A 1 105 ? -9.250 7.323 1.598 1.00 96.25 105 ALA A N 1
ATOM 782 C CA . ALA A 1 105 ? -10.569 7.522 1.028 1.00 96.25 105 ALA A CA 1
ATOM 783 C C . ALA A 1 105 ? -11.178 8.851 1.478 1.00 96.25 105 ALA A C 1
ATOM 785 O O . ALA A 1 105 ? -10.931 9.320 2.596 1.00 96.25 105 ALA A O 1
ATOM 786 N N . ASP A 1 106 ? -11.979 9.439 0.595 1.00 94.44 106 ASP A N 1
ATOM 787 C CA . ASP A 1 106 ? -12.719 10.667 0.854 1.00 94.44 106 ASP A CA 1
ATOM 788 C C . ASP A 1 106 ? -13.995 10.434 1.689 1.00 94.44 106 ASP A C 1
ATOM 790 O O . ASP A 1 106 ? -14.298 9.324 2.131 1.00 94.44 106 ASP A O 1
ATOM 794 N N . GLU A 1 107 ? -14.771 11.500 1.912 1.00 92.25 107 GLU A N 1
ATOM 795 C CA . GLU A 1 107 ? -16.018 11.445 2.691 1.00 92.25 107 GLU A CA 1
ATOM 796 C C . GLU A 1 107 ? -17.103 10.554 2.059 1.00 92.25 107 GLU A C 1
ATOM 798 O O . GLU A 1 107 ? -18.029 10.126 2.750 1.00 92.25 107 GLU A O 1
ATOM 803 N N . THR A 1 108 ? -17.010 10.271 0.757 1.00 94.25 108 THR A N 1
ATOM 804 C CA . THR A 1 108 ? -17.929 9.377 0.039 1.00 94.25 108 THR A CA 1
ATOM 805 C C . THR A 1 108 ? -17.486 7.913 0.095 1.00 94.25 108 THR A C 1
ATOM 807 O O . THR A 1 108 ? -18.267 7.022 -0.246 1.00 94.25 108 THR A O 1
ATOM 810 N N . GLY A 1 109 ? -16.263 7.659 0.571 1.00 89.94 109 GLY A N 1
ATOM 811 C CA . GLY A 1 109 ? -15.626 6.347 0.577 1.00 89.94 109 GLY A CA 1
ATOM 812 C C . GLY A 1 109 ? -14.928 6.005 -0.740 1.00 89.94 109 GLY A C 1
ATOM 813 O O . GLY A 1 109 ? -14.540 4.850 -0.930 1.00 89.94 109 GLY A O 1
ATOM 814 N N . GLU A 1 110 ? -14.769 6.970 -1.650 1.00 93.12 110 GLU A N 1
ATOM 815 C CA . GLU A 1 110 ? -13.958 6.793 -2.851 1.00 93.12 110 GLU A CA 1
ATOM 816 C C . GLU A 1 110 ? -12.478 6.824 -2.462 1.00 93.12 110 GLU A C 1
ATOM 818 O O . GLU A 1 110 ? -12.040 7.716 -1.737 1.00 93.12 110 GLU A O 1
ATOM 823 N N . VAL A 1 111 ? -11.711 5.826 -2.912 1.00 88.50 111 VAL A N 1
ATOM 824 C CA . VAL A 1 111 ? -10.265 5.757 -2.659 1.00 88.50 111 VAL A CA 1
ATOM 825 C C . VAL A 1 111 ? -9.561 6.806 -3.522 1.00 88.50 111 VAL A C 1
ATOM 827 O O . VAL A 1 111 ? -9.735 6.795 -4.742 1.00 88.50 111 VAL A O 1
ATOM 830 N N . VAL A 1 112 ? -8.769 7.680 -2.893 1.00 79.00 112 VAL A N 1
ATOM 831 C CA . VAL A 1 112 ? -8.130 8.865 -3.503 1.00 79.00 112 VAL A CA 1
ATOM 832 C C . VAL A 1 112 ? -6.606 8.820 -3.505 1.00 79.00 112 VAL A C 1
ATOM 834 O O . VAL A 1 112 ? -6.004 8.203 -2.596 1.00 79.00 112 VAL A O 1
#

Secondary structure (DSSP, 8-state):
--HHHHHH-TTTEEEPPTTT-TTS-SEEES----EEEEETTEEEEEEEEEEEE-SSSEEEEEEEEETTSSBEEEEEEEE--PPTTTGGGGGSHHHHTTSTT-BSB-TT--B-

pLDDT: mean 95.5, std 3.43, range [79.0, 98.62]

Sequence (112 aa):
FDPRAAAQDPATSIDLPPEADIAGLKRRATLAPVYLLESDGELKVIVLPVEGAGYQSTIRAYLALEADLNTIAALTIYEQGDTPGLGARITEPAWAALWPGKQIADETGEVV

Radius of gyration: 15.42 Å; chains: 1; bounding box: 38×34×43 Å